Protein AF-A0A2E5NYX7-F1 (afdb_monomer)

Radius of gyration: 18.57 Å; Cα contacts (8 Å, |Δi|>4): 193; chains: 1; bounding box: 49×60×39 Å

Structure (mmCIF, N/CA/C/O backbone):
data_AF-A0A2E5NYX7-F1
#
_entry.id   AF-A0A2E5NYX7-F1
#
loop_
_atom_site.group_PDB
_atom_site.id
_atom_site.type_symbol
_atom_site.label_atom_id
_atom_site.label_alt_id
_atom_site.label_comp_id
_atom_site.label_asym_id
_atom_site.label_entity_id
_atom_site.label_seq_id
_atom_site.pdbx_PDB_ins_code
_atom_site.Cartn_x
_atom_site.Cartn_y
_atom_site.Cartn_z
_atom_site.occupancy
_atom_site.B_iso_or_equiv
_atom_site.auth_seq_id
_atom_site.auth_comp_id
_atom_site.auth_asym_id
_atom_site.auth_atom_id
_atom_site.pdbx_PDB_model_num
ATOM 1 N N . MET A 1 1 ? -31.883 47.131 -10.763 1.00 44.66 1 MET A N 1
ATOM 2 C CA . MET A 1 1 ? -31.649 45.804 -10.159 1.00 44.66 1 MET A CA 1
ATOM 3 C C . MET A 1 1 ? -31.490 44.806 -11.291 1.00 44.66 1 MET A C 1
ATOM 5 O O . MET A 1 1 ? -32.491 44.382 -11.846 1.00 44.66 1 MET A O 1
ATOM 9 N N . SER A 1 2 ? -30.258 44.496 -11.683 1.00 42.34 2 SER A N 1
ATOM 10 C CA . SER A 1 2 ? -29.951 43.404 -12.611 1.00 42.34 2 SER A CA 1
ATOM 11 C C . SER A 1 2 ? -28.979 42.483 -11.888 1.00 42.34 2 SER A C 1
ATOM 13 O O . SER A 1 2 ? -27.802 42.807 -11.749 1.00 42.34 2 SER A O 1
ATOM 15 N N . GLY A 1 3 ? -29.518 41.408 -11.312 1.00 51.62 3 GLY A N 1
ATOM 16 C CA . GLY A 1 3 ? -28.714 40.322 -10.773 1.00 51.62 3 GLY A CA 1
ATOM 17 C C . GLY A 1 3 ? -28.139 39.546 -11.947 1.00 51.62 3 GLY A C 1
ATOM 18 O O . GLY A 1 3 ? -28.889 38.924 -12.691 1.00 51.62 3 GLY A O 1
ATOM 19 N N . GLU A 1 4 ? -26.831 39.646 -12.151 1.00 54.66 4 GLU A N 1
ATOM 20 C CA . GLU A 1 4 ? -26.120 38.710 -13.010 1.00 54.66 4 GLU A CA 1
ATOM 21 C C . GLU A 1 4 ? -25.924 37.418 -12.219 1.00 54.66 4 GLU A C 1
ATOM 23 O O . GLU A 1 4 ? -25.146 37.353 -11.263 1.00 54.66 4 GLU A O 1
ATOM 28 N N . ASP A 1 5 ? -26.686 36.400 -12.606 1.00 57.78 5 ASP A N 1
ATOM 29 C CA . ASP A 1 5 ? -26.508 35.031 -12.153 1.00 57.78 5 ASP A CA 1
ATOM 30 C C . ASP A 1 5 ? -25.123 34.538 -12.596 1.00 57.78 5 ASP A C 1
ATOM 32 O O . ASP A 1 5 ? -24.892 34.183 -13.754 1.00 57.78 5 ASP A O 1
ATOM 36 N N . ASN A 1 6 ? -24.177 34.517 -11.656 1.00 55.84 6 ASN A N 1
ATOM 37 C CA . ASN A 1 6 ? -22.883 33.866 -11.827 1.00 55.84 6 ASN A CA 1
ATOM 38 C C . ASN A 1 6 ? -23.089 32.345 -11.887 1.00 55.84 6 ASN A C 1
ATOM 40 O O . ASN A 1 6 ? -23.011 31.641 -10.878 1.00 55.84 6 ASN A O 1
ATOM 44 N N . PHE A 1 7 ? -23.348 31.824 -13.085 1.00 60.72 7 PHE A N 1
ATOM 45 C CA . PHE A 1 7 ? -23.306 30.391 -13.346 1.00 60.72 7 PHE A CA 1
ATOM 46 C C . PHE A 1 7 ? -21.888 29.870 -13.076 1.00 60.72 7 PHE A C 1
ATOM 48 O O . PHE A 1 7 ? -20.930 30.232 -13.761 1.00 60.72 7 PHE A O 1
ATOM 55 N N . PHE A 1 8 ? -21.743 28.996 -12.077 1.00 58.84 8 PHE A N 1
ATOM 56 C CA . PHE A 1 8 ? -20.504 28.265 -11.826 1.00 58.84 8 PHE A CA 1
ATOM 57 C C . PHE A 1 8 ? -20.104 27.467 -13.076 1.00 58.84 8 PHE A C 1
ATOM 59 O O . PHE A 1 8 ? -20.693 26.432 -13.387 1.00 58.84 8 PHE A O 1
ATOM 66 N N . ASN A 1 9 ? -19.075 27.927 -13.788 1.00 68.94 9 ASN A N 1
ATOM 67 C CA . ASN A 1 9 ? -18.522 27.219 -14.937 1.00 68.94 9 ASN A CA 1
ATOM 68 C C . ASN A 1 9 ? -17.568 26.110 -14.460 1.00 68.94 9 ASN A C 1
ATOM 70 O O . ASN A 1 9 ? -16.346 26.276 -14.424 1.00 68.94 9 ASN A O 1
ATOM 74 N N . ILE A 1 10 ? -18.129 24.975 -14.037 1.00 70.12 10 ILE A N 1
ATOM 75 C CA . ILE A 1 10 ? -17.349 23.786 -13.675 1.00 70.12 10 ILE A CA 1
ATOM 76 C C . ILE A 1 10 ? -16.841 23.135 -14.969 1.00 70.12 10 ILE A C 1
ATOM 78 O O . ILE A 1 10 ? -17.494 22.275 -15.559 1.00 70.12 10 ILE A O 1
ATOM 82 N N . SER A 1 11 ? -15.657 23.547 -15.429 1.00 69.19 11 SER A N 1
ATOM 83 C CA . SER A 1 11 ? -14.972 22.869 -16.535 1.00 69.19 11 SER A CA 1
ATOM 84 C C . SER A 1 11 ? -14.330 21.565 -16.047 1.00 69.19 11 SER A C 1
ATOM 86 O O . SER A 1 11 ? -13.697 21.526 -14.990 1.00 69.19 11 SER A O 1
ATOM 88 N N . ARG A 1 12 ? -14.493 20.469 -16.801 1.00 66.94 12 ARG A N 1
ATOM 89 C CA . ARG A 1 12 ? -13.840 19.190 -16.484 1.00 66.94 12 ARG A CA 1
ATOM 90 C C . ARG A 1 12 ? -12.345 19.300 -16.816 1.00 66.94 12 ARG A C 1
ATOM 92 O O . ARG A 1 12 ? -12.016 19.442 -17.997 1.00 66.94 12 ARG A O 1
ATOM 99 N N . PRO A 1 13 ? -11.424 19.226 -15.839 1.00 74.31 13 PRO A N 1
ATOM 100 C CA . PRO A 1 13 ? -10.000 19.220 -16.145 1.00 74.31 13 PRO A CA 1
ATOM 101 C C . PRO A 1 13 ? -9.654 17.968 -16.962 1.00 74.31 13 PRO A C 1
ATOM 103 O O . PRO A 1 13 ? -10.176 16.883 -16.699 1.00 74.31 13 PRO A O 1
ATOM 106 N N . ARG A 1 14 ? -8.758 18.101 -17.950 1.00 76.31 14 ARG A N 1
ATOM 107 C CA . ARG A 1 14 ? -8.255 16.931 -18.686 1.00 76.31 14 ARG A CA 1
ATOM 108 C C . ARG A 1 14 ? -7.550 15.986 -17.707 1.00 76.31 14 ARG A C 1
ATOM 110 O O . ARG A 1 14 ? -6.737 16.468 -16.908 1.00 76.31 14 ARG A O 1
ATOM 117 N N . PRO A 1 15 ? -7.810 14.668 -17.773 1.00 76.88 15 PRO A N 1
ATOM 118 C CA . PRO A 1 15 ? -7.071 13.710 -16.968 1.00 76.88 15 PRO A CA 1
ATOM 119 C C . PRO A 1 15 ? -5.587 13.831 -17.317 1.00 76.88 15 PRO A C 1
ATOM 121 O O . PRO A 1 15 ? -5.202 13.795 -18.485 1.00 76.88 15 PRO A O 1
ATOM 124 N N . ARG A 1 16 ? -4.754 14.038 -16.298 1.00 82.62 16 ARG A N 1
ATOM 125 C CA . ARG A 1 16 ? -3.300 13.997 -16.456 1.00 82.62 16 ARG A CA 1
ATOM 126 C C . ARG A 1 16 ? -2.826 12.574 -16.187 1.00 82.62 16 ARG A C 1
ATOM 128 O O . ARG A 1 16 ? -3.374 11.953 -15.272 1.00 82.62 16 ARG A O 1
ATOM 135 N N . PRO A 1 17 ? -1.805 12.083 -16.907 1.00 84.62 17 PRO A N 1
ATOM 136 C CA . PRO A 1 17 ? -1.163 10.836 -16.532 1.00 84.62 17 PRO A CA 1
ATOM 137 C C . PRO A 1 17 ? -0.658 10.965 -15.092 1.00 84.62 17 PRO A C 1
ATOM 139 O O . PRO A 1 17 ? -0.047 11.969 -14.709 1.00 84.62 17 PRO A O 1
ATOM 142 N N . ARG A 1 18 ? -0.981 9.970 -14.272 1.00 90.19 18 ARG A N 1
ATOM 143 C CA . ARG A 1 18 ? -0.489 9.846 -12.903 1.00 90.19 18 ARG A CA 1
ATOM 144 C C . ARG A 1 18 ? 0.279 8.531 -12.816 1.00 90.19 18 ARG A C 1
ATOM 146 O O . ARG A 1 18 ? -0.224 7.537 -13.328 1.00 90.19 18 ARG A O 1
ATOM 153 N N . PRO A 1 19 ? 1.431 8.497 -12.126 1.00 91.88 19 PRO A N 1
ATOM 154 C CA . PRO A 1 19 ? 2.166 7.254 -11.890 1.00 91.88 19 PRO A CA 1
ATOM 155 C C . PRO A 1 19 ? 1.507 6.398 -10.794 1.00 91.88 19 PRO A C 1
ATOM 157 O O . PRO A 1 19 ? 2.106 5.473 -10.261 1.00 91.88 19 PRO A O 1
ATOM 160 N N . TYR A 1 20 ? 0.287 6.754 -10.385 1.00 94.56 20 TYR A N 1
ATOM 161 C CA . TYR A 1 20 ? -0.469 6.045 -9.375 1.00 94.56 20 TYR A CA 1
ATOM 162 C C . TYR A 1 20 ? -1.963 6.105 -9.671 1.00 94.56 20 TYR A C 1
ATOM 164 O O . TYR A 1 20 ? -2.470 7.078 -10.236 1.00 94.56 20 TYR A O 1
ATOM 172 N N . MET A 1 21 ? -2.671 5.090 -9.197 1.00 94.94 21 MET A N 1
ATOM 173 C CA . MET A 1 21 ? -4.122 5.024 -9.167 1.00 94.94 21 MET A CA 1
ATOM 174 C C . MET A 1 21 ? -4.562 4.759 -7.732 1.00 94.94 21 MET A C 1
ATOM 176 O O . MET A 1 21 ? -4.041 3.864 -7.076 1.00 94.94 21 MET A O 1
ATOM 180 N N . ARG A 1 22 ? -5.518 5.550 -7.244 1.00 94.88 22 ARG A N 1
ATOM 181 C CA . ARG A 1 22 ? -6.065 5.441 -5.890 1.00 94.88 22 ARG A CA 1
ATOM 182 C C . ARG A 1 22 ? -7.522 5.006 -5.969 1.00 94.88 22 ARG A C 1
ATOM 184 O O . ARG A 1 22 ? -8.297 5.630 -6.690 1.00 94.88 22 ARG A O 1
ATOM 191 N N . VAL A 1 23 ? -7.887 4.002 -5.182 1.00 94.69 23 VAL A N 1
ATOM 192 C CA . VAL A 1 23 ? -9.260 3.513 -5.021 1.00 94.69 23 VAL A CA 1
ATOM 193 C C . VAL A 1 23 ? -9.600 3.511 -3.529 1.00 94.69 23 VAL A C 1
ATOM 195 O O . VAL A 1 23 ? -8.743 3.218 -2.700 1.00 94.69 23 VAL A O 1
ATOM 198 N N . GLY A 1 24 ? -10.824 3.891 -3.165 1.00 95.44 24 GLY A N 1
ATOM 199 C CA . GLY A 1 24 ? -11.256 3.899 -1.764 1.00 95.44 24 GLY A CA 1
ATOM 200 C C . GLY A 1 24 ? -11.388 2.481 -1.202 1.00 95.44 24 GLY A C 1
ATOM 201 O O . GLY A 1 24 ? -11.809 1.575 -1.916 1.00 95.44 24 GLY A O 1
ATOM 202 N N . LEU A 1 25 ? -11.058 2.301 0.077 1.00 94.81 25 LEU A N 1
ATOM 203 C CA . LEU A 1 25 ? -11.095 1.007 0.765 1.00 94.81 25 LEU A CA 1
ATOM 204 C C . LEU A 1 25 ? -12.193 0.998 1.837 1.00 94.81 25 LEU A C 1
ATOM 206 O O . LEU A 1 25 ? -11.919 0.997 3.032 1.00 94.81 25 LEU A O 1
ATOM 210 N N . GLY A 1 26 ? -13.451 1.102 1.398 1.00 89.62 26 GLY A N 1
ATOM 211 C CA . GLY A 1 26 ? -14.650 0.943 2.238 1.00 89.62 26 GLY A CA 1
ATOM 212 C C . GLY A 1 26 ? -14.922 2.030 3.291 1.00 89.62 26 GLY A C 1
ATOM 213 O O . GLY A 1 26 ? -16.054 2.150 3.751 1.00 89.62 26 GLY A O 1
ATOM 214 N N . ARG A 1 27 ? -13.933 2.858 3.648 1.00 94.06 27 ARG A N 1
ATOM 215 C CA . ARG A 1 27 ? -14.042 3.911 4.664 1.00 94.06 27 ARG A CA 1
ATOM 216 C C . ARG A 1 27 ? -13.296 5.174 4.251 1.00 94.06 27 ARG A C 1
ATOM 218 O O . ARG A 1 27 ? -12.228 5.120 3.641 1.00 94.06 27 ARG A O 1
ATOM 225 N N . THR A 1 28 ? -13.844 6.332 4.618 1.00 94.44 28 THR A N 1
ATOM 226 C CA . THR A 1 28 ? -13.197 7.632 4.401 1.00 94.44 28 THR A CA 1
ATOM 227 C C . THR A 1 28 ? -11.775 7.622 4.948 1.00 94.44 28 THR A C 1
ATOM 229 O O . THR A 1 28 ? -11.541 7.150 6.054 1.00 94.44 28 THR A O 1
ATOM 232 N N . HIS A 1 29 ? -10.847 8.185 4.174 1.00 96.38 29 HIS A N 1
ATOM 233 C CA . HIS A 1 29 ? -9.414 8.259 4.466 1.00 96.38 29 HIS A CA 1
ATOM 234 C C . HIS A 1 29 ? -8.599 6.971 4.321 1.00 96.38 29 HIS A C 1
ATOM 236 O O . HIS A 1 29 ? -7.373 7.057 4.424 1.00 96.38 29 HIS A O 1
ATOM 242 N N . PHE A 1 30 ? -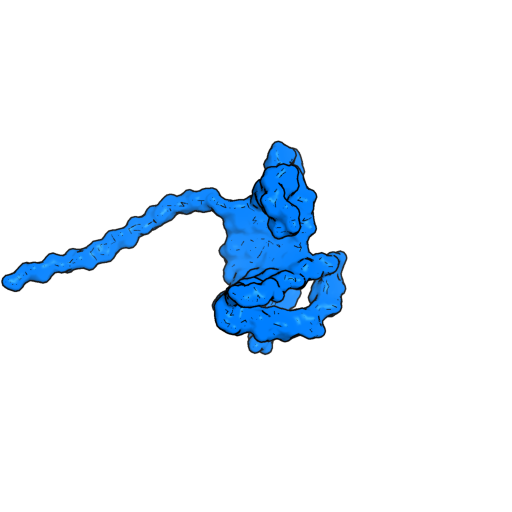9.226 5.848 3.975 1.00 97.75 30 PHE A N 1
ATOM 243 C CA . PHE A 1 30 ? -8.547 4.600 3.638 1.00 97.75 30 PHE A CA 1
ATOM 244 C C . PHE A 1 30 ? -8.589 4.379 2.134 1.00 97.75 30 PHE A C 1
ATOM 246 O O . PHE A 1 30 ? -9.642 4.473 1.498 1.00 97.75 30 PHE A O 1
ATOM 253 N N . ASN A 1 31 ? -7.431 4.105 1.547 1.00 97.75 31 ASN A N 1
ATOM 254 C CA . ASN A 1 31 ? -7.326 3.864 0.120 1.00 97.75 31 ASN A CA 1
ATOM 255 C C . ASN A 1 31 ? -6.386 2.709 -0.160 1.00 97.75 31 ASN A C 1
ATOM 257 O O . ASN A 1 31 ? -5.381 2.545 0.524 1.00 97.75 31 ASN A O 1
ATOM 261 N N . ILE A 1 32 ? -6.676 1.996 -1.235 1.00 97.50 32 ILE A N 1
ATOM 262 C CA . ILE A 1 32 ? -5.728 1.120 -1.891 1.00 97.50 32 ILE A CA 1
ATOM 263 C C . ILE A 1 32 ? -5.116 1.862 -3.084 1.00 97.50 32 ILE A C 1
ATOM 265 O O . ILE A 1 32 ? -5.811 2.566 -3.827 1.00 97.50 32 ILE A O 1
ATOM 269 N N . VAL A 1 33 ? -3.796 1.790 -3.227 1.00 97.81 33 VAL A N 1
ATOM 270 C CA . VAL A 1 33 ? -3.034 2.582 -4.191 1.00 97.81 33 VAL A CA 1
ATOM 271 C C . VAL A 1 33 ? -2.113 1.674 -4.988 1.00 97.81 33 VAL A C 1
ATOM 273 O O . VAL A 1 33 ? -1.241 1.006 -4.441 1.00 97.81 33 VAL A O 1
ATOM 276 N N . ALA A 1 34 ? -2.309 1.694 -6.299 1.00 97.38 34 ALA A N 1
ATOM 277 C CA . ALA A 1 34 ? -1.415 1.106 -7.279 1.00 97.38 34 ALA A CA 1
ATOM 278 C C . ALA A 1 34 ? -0.392 2.169 -7.693 1.00 97.38 34 ALA A C 1
ATOM 280 O O . ALA A 1 34 ? -0.800 3.278 -8.045 1.00 97.38 34 ALA A O 1
ATOM 281 N N . VAL A 1 35 ? 0.903 1.868 -7.669 1.00 96.94 35 VAL A N 1
ATOM 282 C CA . VAL A 1 35 ? 1.967 2.802 -8.069 1.00 96.94 35 VAL A CA 1
ATOM 283 C C . VAL A 1 35 ? 2.902 2.121 -9.063 1.00 96.94 35 VAL A C 1
ATOM 285 O O . VAL A 1 35 ? 3.378 1.019 -8.808 1.00 96.94 35 VAL A O 1
ATOM 288 N N . ALA A 1 36 ? 3.181 2.805 -10.169 1.00 95.50 36 ALA A N 1
ATOM 289 C CA . ALA A 1 36 ? 4.223 2.474 -11.134 1.00 95.50 36 ALA A CA 1
ATOM 290 C C . ALA A 1 36 ? 4.931 3.783 -11.514 1.00 95.50 36 ALA A C 1
ATOM 292 O O . ALA A 1 36 ? 4.354 4.642 -12.186 1.00 95.50 36 ALA A O 1
ATOM 293 N N . THR A 1 37 ? 6.147 3.990 -11.011 1.00 94.38 37 THR A N 1
ATOM 294 C CA . THR A 1 37 ? 6.851 5.279 -11.091 1.00 94.38 37 THR A CA 1
ATOM 295 C C . THR A 1 37 ? 8.321 5.099 -11.447 1.00 94.38 37 THR A C 1
ATOM 297 O O . THR A 1 37 ? 8.947 4.132 -11.039 1.00 94.38 37 THR A O 1
ATOM 300 N N . PHE A 1 38 ? 8.893 6.068 -12.162 1.00 92.50 38 PHE A N 1
ATOM 301 C CA . PHE A 1 38 ? 10.329 6.116 -12.463 1.00 92.50 38 PHE A CA 1
ATOM 302 C C . PHE A 1 38 ? 11.191 6.516 -11.254 1.00 92.50 38 PHE A C 1
ATOM 304 O O . PHE A 1 38 ? 12.406 6.416 -11.312 1.00 92.50 38 PHE A O 1
ATOM 311 N N . MET A 1 39 ? 10.577 7.016 -10.181 1.00 88.94 39 MET A N 1
ATOM 312 C CA . MET A 1 39 ? 11.278 7.427 -8.963 1.00 88.94 39 MET A CA 1
ATOM 313 C C . MET A 1 39 ? 11.231 6.325 -7.907 1.00 88.94 39 MET A C 1
ATOM 315 O O . MET A 1 39 ? 10.148 5.928 -7.481 1.00 88.94 39 MET A O 1
ATOM 319 N N . ASP A 1 40 ? 12.394 5.942 -7.404 1.00 86.69 40 ASP A N 1
ATOM 320 C CA . ASP A 1 40 ? 12.539 5.098 -6.231 1.00 86.69 40 ASP A CA 1
ATOM 321 C C . ASP A 1 40 ? 12.257 5.898 -4.958 1.00 86.69 40 ASP A C 1
ATOM 323 O O . ASP A 1 40 ? 12.973 6.843 -4.637 1.00 86.69 40 ASP A O 1
ATOM 327 N N . SER A 1 41 ? 11.230 5.521 -4.202 1.00 84.44 41 SER A N 1
ATOM 328 C CA . SER A 1 41 ? 10.885 6.234 -2.970 1.00 84.44 41 SER A CA 1
ATOM 329 C C . SER A 1 41 ? 11.781 5.929 -1.764 1.00 84.44 41 SER A C 1
ATOM 331 O O . SER A 1 41 ? 11.702 6.659 -0.780 1.00 84.44 41 SER A O 1
ATOM 333 N N . LEU A 1 42 ? 12.621 4.887 -1.817 1.00 82.50 42 LEU A N 1
ATOM 334 C CA . LEU A 1 42 ? 13.605 4.593 -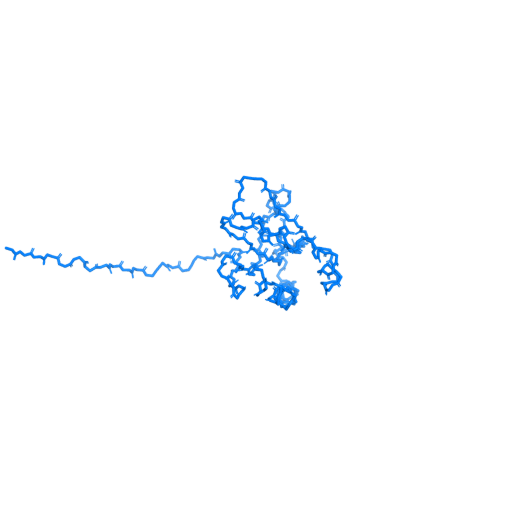0.767 1.00 82.50 42 LEU A CA 1
ATOM 335 C C . LEU A 1 42 ? 14.905 5.365 -0.973 1.00 82.50 42 LEU A C 1
ATOM 337 O O . LEU A 1 42 ? 15.524 5.797 -0.005 1.00 82.50 42 LEU A O 1
ATOM 341 N N . THR A 1 43 ? 15.331 5.504 -2.227 1.00 83.19 43 THR A N 1
ATOM 342 C CA . THR A 1 43 ? 16.624 6.114 -2.567 1.00 83.19 43 THR A CA 1
ATOM 343 C C . THR A 1 43 ? 16.494 7.530 -3.129 1.00 83.19 43 THR A C 1
ATOM 345 O O . THR A 1 43 ? 17.494 8.228 -3.253 1.00 83.19 43 THR A O 1
ATOM 348 N N . GLU A 1 44 ? 15.273 7.961 -3.454 1.00 82.31 44 GLU A N 1
ATOM 349 C CA . GLU A 1 44 ? 14.944 9.248 -4.084 1.00 82.31 44 GLU A CA 1
ATOM 350 C C . GLU A 1 44 ? 15.615 9.468 -5.457 1.00 82.31 44 GLU A C 1
ATOM 352 O O . GLU A 1 44 ? 15.686 10.591 -5.961 1.00 82.31 44 GLU A O 1
ATOM 357 N N . TYR A 1 45 ? 16.061 8.389 -6.113 1.00 82.25 45 TYR A N 1
ATOM 358 C CA . TYR A 1 45 ? 16.663 8.425 -7.448 1.00 82.25 45 TYR A CA 1
ATOM 359 C C . TYR A 1 45 ? 15.680 8.019 -8.552 1.00 82.25 45 TYR A C 1
ATOM 361 O O . TYR A 1 45 ? 14.858 7.123 -8.393 1.00 82.25 45 TYR A O 1
ATOM 369 N N . PHE A 1 46 ? 15.825 8.641 -9.725 1.00 83.94 46 PHE A N 1
ATOM 370 C CA . PHE A 1 46 ? 15.010 8.370 -10.921 1.00 83.94 46 PHE A CA 1
ATOM 371 C C . PHE A 1 46 ? 15.563 7.254 -11.828 1.00 83.94 46 PHE A C 1
ATOM 373 O O . PHE A 1 46 ? 15.029 7.009 -12.904 1.00 83.94 46 PHE A O 1
ATOM 380 N N . GLN A 1 47 ? 16.671 6.623 -11.432 1.00 78.38 47 GLN A N 1
ATOM 381 C CA . GLN A 1 47 ? 17.302 5.524 -12.179 1.00 78.38 47 GLN A CA 1
ATOM 382 C C . GLN A 1 47 ? 16.858 4.140 -11.687 1.00 78.38 47 GLN A C 1
ATOM 384 O O . GLN A 1 47 ? 17.178 3.135 -12.310 1.00 78.38 47 GLN A O 1
ATOM 389 N N . SER A 1 48 ? 16.138 4.093 -10.566 1.00 84.50 48 SER A N 1
ATOM 390 C CA . SER A 1 48 ? 15.530 2.889 -10.011 1.00 84.50 48 SER A CA 1
ATOM 391 C C . SER A 1 48 ? 14.026 3.120 -10.044 1.00 84.50 48 SER A C 1
ATOM 393 O O . SER A 1 48 ? 13.530 4.079 -9.457 1.00 84.50 48 SER A O 1
ATOM 395 N N . HIS A 1 49 ? 13.303 2.316 -10.816 1.00 93.50 49 HIS A N 1
ATOM 396 C CA . HIS A 1 49 ? 11.860 2.470 -10.925 1.00 93.50 49 HIS A CA 1
ATOM 397 C C . HIS A 1 49 ? 11.164 1.574 -9.913 1.00 93.50 49 HIS A C 1
ATOM 399 O O . HIS A 1 49 ? 11.716 0.588 -9.424 1.00 93.50 49 HIS A O 1
ATOM 405 N N . GLU A 1 50 ? 9.924 1.915 -9.606 1.00 94.56 50 GLU A N 1
ATOM 406 C CA . GLU A 1 50 ? 9.192 1.311 -8.513 1.00 94.56 50 GLU A CA 1
ATOM 407 C C . GLU A 1 50 ? 7.804 0.857 -8.953 1.00 94.56 50 GLU A C 1
ATOM 409 O O . GLU A 1 50 ? 7.022 1.631 -9.515 1.00 94.56 50 GLU A O 1
ATOM 414 N N . LEU A 1 51 ? 7.494 -0.392 -8.606 1.00 96.12 51 LEU A N 1
ATOM 415 C CA . LEU A 1 51 ? 6.152 -0.954 -8.590 1.00 96.12 51 LEU A CA 1
ATOM 416 C C . LEU A 1 51 ? 5.731 -1.138 -7.133 1.00 96.12 51 LEU A C 1
ATOM 418 O O . LEU A 1 51 ? 6.419 -1.828 -6.375 1.00 96.12 51 LEU A O 1
ATOM 422 N N . ARG A 1 52 ? 4.614 -0.533 -6.723 1.00 96.88 52 ARG A N 1
ATOM 423 C CA . ARG A 1 52 ? 4.162 -0.596 -5.329 1.00 96.88 52 ARG A CA 1
ATOM 424 C C . ARG A 1 52 ? 2.658 -0.805 -5.200 1.00 96.88 52 ARG A C 1
ATOM 426 O O . ARG A 1 52 ? 1.864 -0.094 -5.817 1.00 96.88 52 ARG A O 1
ATOM 433 N N . SER A 1 53 ? 2.298 -1.761 -4.345 1.00 97.81 53 SER A N 1
ATOM 434 C CA . SER A 1 53 ? 0.937 -1.962 -3.836 1.00 97.81 53 SER A CA 1
ATOM 435 C C . SER A 1 53 ? 0.863 -1.380 -2.433 1.00 97.81 53 SER A C 1
ATOM 437 O O . SER A 1 53 ? 1.686 -1.738 -1.596 1.00 97.81 53 SER A O 1
ATOM 439 N N . GLU A 1 54 ? -0.063 -0.460 -2.177 1.00 97.81 54 GLU A N 1
ATOM 440 C CA . GLU A 1 54 ? -0.081 0.324 -0.937 1.00 97.81 54 GLU A CA 1
ATOM 441 C C . GLU A 1 54 ? -1.492 0.437 -0.347 1.00 97.81 54 GLU A C 1
ATOM 443 O O . GLU A 1 54 ? -2.437 0.811 -1.039 1.00 97.81 54 GLU A O 1
ATOM 448 N N . ILE A 1 55 ? -1.613 0.212 0.962 1.00 98.25 55 ILE A N 1
ATOM 449 C CA . ILE A 1 55 ? -2.698 0.740 1.787 1.00 98.25 55 ILE A CA 1
ATOM 450 C C . ILE A 1 55 ? -2.277 2.111 2.304 1.00 98.25 55 ILE A C 1
ATOM 452 O O . ILE A 1 55 ? -1.236 2.268 2.943 1.00 98.25 55 ILE A O 1
ATOM 456 N N . GLN A 1 56 ? -3.096 3.118 2.026 1.00 97.81 56 GLN A N 1
ATOM 457 C CA . GLN A 1 56 ? -2.846 4.501 2.392 1.00 97.81 56 GLN A CA 1
ATOM 458 C C . GLN A 1 56 ? -3.910 5.003 3.361 1.00 97.81 56 GLN A C 1
ATOM 460 O O . GLN A 1 56 ? -5.091 5.093 3.011 1.00 97.81 56 GLN A O 1
ATOM 465 N N . LEU A 1 57 ? -3.455 5.412 4.544 1.00 97.94 57 LEU A N 1
ATOM 466 C CA . LEU A 1 57 ? 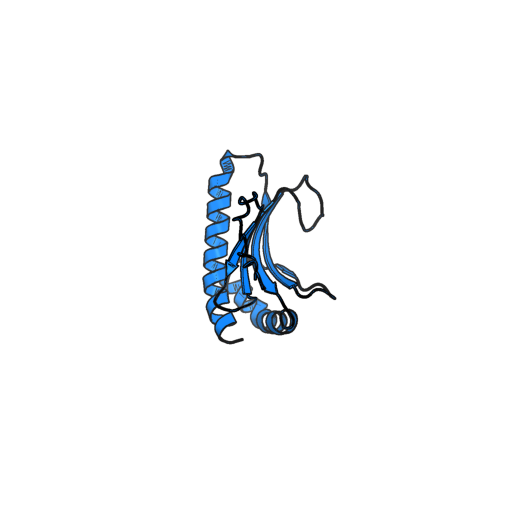-4.261 6.058 5.571 1.00 97.94 57 LEU A CA 1
ATOM 467 C C . LEU A 1 57 ? -3.968 7.557 5.561 1.00 97.94 57 LEU A C 1
ATOM 469 O O . LEU A 1 57 ? -2.820 7.979 5.409 1.00 97.94 57 LEU A O 1
ATOM 473 N N . THR A 1 58 ? -5.005 8.381 5.694 1.00 96.62 58 THR A N 1
ATOM 474 C CA . THR A 1 58 ? -4.886 9.848 5.657 1.00 96.62 58 THR A CA 1
ATOM 475 C C . THR A 1 58 ? -5.715 10.530 6.743 1.00 96.62 58 THR A C 1
ATOM 477 O O . THR A 1 58 ? -6.559 9.915 7.383 1.00 96.62 58 THR A O 1
ATOM 480 N N . GLY A 1 59 ? -5.479 11.822 6.955 1.00 95.12 59 GLY A N 1
ATOM 481 C CA . GLY A 1 59 ? -6.274 12.625 7.885 1.00 95.12 59 GLY A CA 1
ATOM 482 C C . GLY A 1 59 ? -5.814 12.514 9.338 1.00 95.12 59 GLY A C 1
ATOM 483 O O . GLY A 1 59 ? -4.766 11.946 9.636 1.00 95.12 59 GLY A O 1
ATOM 484 N N . ASN A 1 60 ? -6.592 13.115 10.239 1.00 94.19 60 ASN A N 1
ATOM 485 C CA . ASN A 1 6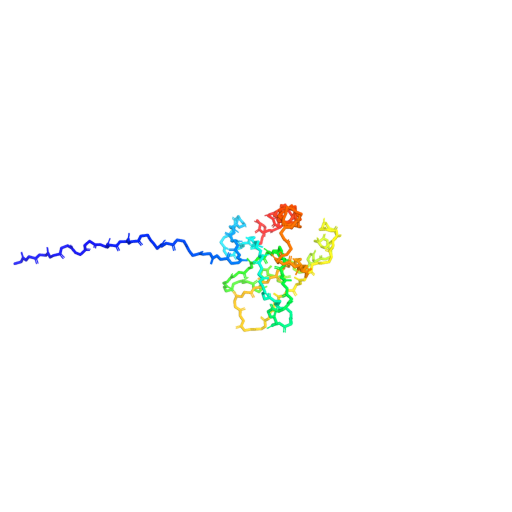0 ? -6.170 13.357 11.624 1.00 94.19 60 ASN A CA 1
ATOM 486 C C . ASN A 1 60 ? -6.025 12.072 12.451 1.00 94.19 60 ASN A C 1
ATOM 488 O O . ASN A 1 60 ? -5.210 12.035 13.361 1.00 94.19 60 ASN A O 1
ATOM 492 N N . TYR A 1 61 ? -6.771 11.024 12.099 1.00 94.00 61 TYR A N 1
ATOM 493 C CA . TYR A 1 61 ? -6.725 9.718 12.764 1.00 94.00 61 TYR A CA 1
ATOM 494 C C . TYR A 1 61 ? -5.850 8.703 12.014 1.00 94.00 61 TYR A C 1
ATOM 496 O O . TYR A 1 61 ? -5.953 7.506 12.264 1.00 94.00 61 TYR A O 1
ATOM 504 N N . ALA A 1 62 ? -5.035 9.133 11.039 1.00 95.81 62 ALA A N 1
ATOM 505 C CA . ALA A 1 62 ? -4.218 8.206 10.251 1.00 95.81 62 ALA A CA 1
ATOM 506 C C . ALA A 1 62 ? -3.258 7.400 11.131 1.00 95.81 62 ALA A C 1
ATOM 508 O O . ALA A 1 62 ? -3.134 6.199 10.923 1.00 95.81 62 ALA A O 1
ATOM 509 N N . ARG A 1 63 ? -2.628 8.059 12.112 1.00 95.56 63 ARG A N 1
ATOM 510 C CA . ARG A 1 63 ? -1.681 7.429 13.036 1.00 95.56 63 ARG A CA 1
ATOM 511 C C . ARG A 1 63 ? -2.379 6.449 13.971 1.00 95.56 63 ARG A C 1
ATOM 513 O O . ARG A 1 63 ? -2.037 5.283 13.941 1.00 95.56 63 ARG A O 1
ATOM 520 N N . ASP A 1 64 ? -3.420 6.880 14.680 1.00 95.50 64 ASP A N 1
ATOM 521 C CA . ASP A 1 64 ? -4.153 6.002 15.603 1.00 95.50 64 ASP A CA 1
ATOM 522 C C . ASP A 1 64 ? -4.692 4.738 14.905 1.00 95.50 64 ASP A C 1
ATOM 524 O O . ASP A 1 64 ? -4.628 3.639 15.447 1.00 95.50 64 ASP A O 1
ATOM 528 N N . ASN A 1 65 ? -5.208 4.877 13.678 1.00 96.38 65 ASN A N 1
ATOM 529 C CA . ASN A 1 65 ? -5.670 3.731 12.891 1.00 96.38 65 ASN A CA 1
ATOM 530 C C . ASN A 1 65 ? -4.517 2.861 12.377 1.00 96.38 65 ASN A C 1
ATOM 532 O O . ASN A 1 65 ? -4.686 1.654 12.242 1.00 96.38 65 ASN A O 1
ATOM 536 N N . PHE A 1 66 ? -3.374 3.465 12.053 1.00 97.31 66 PHE A N 1
ATOM 537 C CA . PHE A 1 66 ? -2.179 2.733 11.653 1.00 97.31 66 PHE A CA 1
ATOM 538 C C . PHE A 1 66 ? -1.640 1.903 12.817 1.00 97.31 66 PHE A C 1
ATOM 540 O O . PHE A 1 66 ? -1.393 0.720 12.626 1.00 97.31 66 PHE A O 1
ATOM 547 N N . ASP A 1 67 ? -1.541 2.491 14.009 1.00 96.38 67 ASP A N 1
ATOM 548 C CA . ASP A 1 67 ? -1.024 1.828 15.206 1.00 96.38 67 ASP A CA 1
ATOM 549 C C . ASP A 1 67 ? -1.897 0.608 15.563 1.00 96.38 67 ASP A C 1
ATOM 551 O O . ASP A 1 67 ? -1.378 -0.476 15.803 1.00 96.38 67 ASP A O 1
ATOM 555 N N . ARG A 1 68 ? -3.231 0.731 15.461 1.00 96.75 68 ARG A N 1
ATOM 556 C CA . ARG A 1 68 ? -4.163 -0.403 15.633 1.00 96.75 68 ARG A CA 1
ATOM 557 C C . ARG A 1 68 ? -3.978 -1.516 14.602 1.00 96.75 68 ARG A C 1
ATOM 559 O O . ARG A 1 68 ? -4.126 -2.683 14.933 1.00 96.75 68 ARG A O 1
ATOM 566 N N . LEU A 1 69 ? -3.693 -1.176 13.344 1.00 97.25 69 LEU A N 1
ATOM 567 C CA . LEU A 1 69 ? -3.380 -2.189 12.329 1.00 97.25 69 LEU A CA 1
ATOM 568 C C . LEU A 1 69 ? -2.019 -2.840 12.605 1.00 97.25 69 LEU A C 1
ATOM 570 O O . LEU A 1 69 ? -1.849 -4.028 12.348 1.00 97.25 69 LEU A O 1
ATOM 574 N N . GLU A 1 70 ? -1.059 -2.073 13.122 1.00 97.06 70 GLU A N 1
ATOM 575 C CA . GLU A 1 70 ? 0.290 -2.548 13.432 1.00 97.06 70 GLU A CA 1
ATOM 576 C C . GLU A 1 70 ? 0.306 -3.528 14.618 1.00 97.06 70 GLU A C 1
ATOM 578 O O . GLU A 1 70 ? 1.145 -4.427 14.647 1.00 97.06 70 GLU A O 1
ATOM 583 N N . GLU A 1 71 ? -0.666 -3.453 15.533 1.00 97.12 71 GLU A N 1
ATOM 584 C CA . GLU A 1 71 ? -0.886 -4.475 16.574 1.00 97.12 71 GLU A CA 1
ATOM 585 C C . GLU A 1 71 ? -1.139 -5.877 15.983 1.00 97.12 71 GLU A C 1
ATOM 587 O O . GLU A 1 71 ? -0.755 -6.882 16.582 1.00 97.12 71 GLU A O 1
ATOM 592 N N . GLU A 1 72 ? -1.724 -5.960 14.784 1.00 95.94 72 GLU A N 1
ATOM 593 C CA . GLU A 1 72 ? -1.974 -7.212 14.055 1.00 95.94 72 GLU A CA 1
ATOM 594 C C . GLU A 1 72 ? -0.904 -7.525 12.997 1.00 95.94 72 GLU A C 1
ATOM 596 O O . GLU A 1 72 ? -1.072 -8.450 12.197 1.00 95.94 72 GLU A O 1
ATOM 601 N N . ARG A 1 73 ? 0.209 -6.779 12.976 1.00 96.44 73 ARG A N 1
ATOM 602 C CA . ARG A 1 73 ? 1.223 -6.841 11.915 1.00 96.44 73 ARG A CA 1
ATOM 603 C C . ARG A 1 73 ? 1.660 -8.255 11.566 1.00 96.44 73 ARG A C 1
ATOM 605 O O . ARG A 1 73 ? 1.663 -8.600 10.392 1.00 96.44 73 ARG A O 1
ATOM 612 N N . GLN A 1 74 ? 2.005 -9.066 12.565 1.00 95.81 74 GLN A N 1
ATOM 613 C CA . GLN A 1 74 ? 2.481 -10.427 12.318 1.00 95.81 74 GLN A CA 1
ATOM 614 C C . GLN A 1 74 ? 1.432 -11.260 11.567 1.00 95.81 74 GLN A C 1
ATOM 616 O O . GLN A 1 74 ? 1.762 -11.903 10.577 1.00 95.81 74 GLN A O 1
ATOM 621 N N . GLY A 1 75 ? 0.166 -11.210 11.993 1.00 96.88 75 GLY A N 1
ATOM 622 C CA . GLY A 1 75 ? -0.912 -11.941 11.322 1.00 96.88 75 GLY A CA 1
ATOM 623 C C . GLY A 1 75 ? -1.170 -11.423 9.906 1.00 96.88 75 GLY A C 1
ATOM 624 O O . GLY A 1 75 ? -1.413 -12.206 8.993 1.00 96.88 75 GLY A O 1
ATOM 625 N N . ILE A 1 76 ? -1.055 -10.109 9.700 1.00 97.50 76 ILE A N 1
ATOM 626 C CA . ILE A 1 76 ? -1.198 -9.487 8.379 1.00 97.50 76 ILE A CA 1
ATOM 627 C C . ILE A 1 76 ? -0.053 -9.907 7.444 1.00 97.50 76 ILE A C 1
ATOM 629 O O . ILE A 1 76 ? -0.322 -10.270 6.299 1.00 97.50 76 ILE A O 1
ATOM 633 N N . ASP A 1 77 ? 1.197 -9.877 7.910 1.00 96.19 77 ASP A N 1
ATOM 634 C CA . ASP A 1 77 ? 2.374 -10.269 7.125 1.00 96.19 77 ASP A CA 1
ATOM 635 C C . ASP A 1 77 ? 2.303 -11.776 6.770 1.00 96.19 77 ASP A C 1
ATOM 637 O O . ASP A 1 77 ? 2.526 -12.160 5.619 1.00 96.19 77 ASP A O 1
ATOM 641 N N . GLU A 1 78 ? 1.867 -12.629 7.708 1.00 96.75 78 GLU A N 1
ATOM 642 C CA . GLU A 1 78 ? 1.622 -14.063 7.476 1.00 96.75 78 GLU A CA 1
ATOM 643 C C . GLU A 1 78 ? 0.496 -14.315 6.454 1.00 96.75 78 GLU A C 1
ATOM 645 O O . GLU A 1 78 ? 0.675 -15.099 5.517 1.00 96.75 78 GLU A O 1
ATOM 650 N N . GLU A 1 79 ? -0.651 -13.634 6.578 1.00 97.31 79 GLU A N 1
ATOM 651 C CA . GLU A 1 79 ? -1.752 -13.721 5.606 1.00 97.31 79 GLU A CA 1
ATOM 652 C C . GLU A 1 79 ? -1.309 -13.245 4.220 1.00 97.31 79 GLU A C 1
ATOM 654 O O . GLU A 1 79 ? -1.675 -13.842 3.198 1.00 97.31 79 GLU A O 1
ATOM 659 N N . MET A 1 80 ? -0.501 -12.184 4.167 1.00 96.88 80 MET A N 1
ATOM 660 C CA . MET A 1 80 ? 0.035 -11.640 2.927 1.00 96.88 80 MET A CA 1
ATOM 661 C C . MET A 1 80 ? 1.077 -12.570 2.292 1.00 96.88 80 MET A C 1
ATOM 663 O O . MET A 1 80 ? 1.125 -12.671 1.062 1.00 96.88 80 MET A O 1
ATOM 667 N N . GLY A 1 81 ? 1.804 -13.347 3.095 1.00 95.69 81 GLY A N 1
ATOM 668 C CA . GLY A 1 81 ? 2.828 -14.293 2.645 1.00 95.69 81 GLY A CA 1
ATOM 669 C C . GLY A 1 81 ? 4.139 -13.626 2.218 1.00 95.69 81 GLY A C 1
ATOM 670 O O . GLY A 1 81 ? 4.977 -14.277 1.597 1.00 95.69 81 GLY A O 1
ATOM 671 N N . GLU A 1 82 ? 4.299 -12.338 2.516 1.00 93.31 82 GLU A N 1
ATOM 672 C CA . GLU A 1 82 ? 5.511 -11.547 2.318 1.00 93.31 82 GLU A CA 1
ATOM 673 C C . GLU A 1 82 ? 5.510 -10.369 3.303 1.00 93.31 82 GLU A C 1
ATOM 675 O O . GLU A 1 82 ? 4.446 -9.873 3.681 1.00 93.31 82 GLU A O 1
ATOM 680 N N . ASP A 1 83 ? 6.698 -9.919 3.708 1.00 93.56 83 ASP A N 1
ATOM 681 C CA . ASP A 1 83 ? 6.838 -8.846 4.693 1.00 93.56 83 ASP A CA 1
ATOM 682 C C . ASP A 1 83 ? 6.354 -7.505 4.129 1.00 93.56 83 ASP A C 1
ATOM 684 O O . ASP A 1 83 ? 6.853 -7.008 3.110 1.00 93.56 83 ASP A O 1
ATOM 688 N N . LEU A 1 84 ? 5.414 -6.868 4.829 1.00 97.25 84 LEU A N 1
ATOM 689 C CA . LEU A 1 84 ? 4.975 -5.524 4.488 1.00 97.25 84 LEU A CA 1
ATOM 690 C C . LEU A 1 84 ? 5.941 -4.475 5.045 1.00 97.25 84 LEU A C 1
ATOM 692 O O . LEU A 1 84 ? 6.490 -4.577 6.145 1.00 97.25 84 LEU A O 1
ATOM 696 N N . SER A 1 85 ? 6.098 -3.388 4.297 1.00 96.81 85 SER A N 1
ATOM 697 C CA . SER A 1 85 ? 6.741 -2.171 4.785 1.00 96.81 85 SER A CA 1
ATOM 698 C C . SER A 1 85 ? 5.714 -1.281 5.476 1.00 96.81 85 SER A C 1
ATOM 700 O O . SER A 1 85 ? 4.779 -0.785 4.846 1.00 96.81 85 SER A O 1
ATOM 702 N N . TRP A 1 86 ? 5.924 -1.048 6.768 1.00 97.12 86 TRP A N 1
ATOM 703 C CA . TRP A 1 86 ? 5.087 -0.220 7.634 1.00 97.12 86 TRP A CA 1
ATOM 704 C C . TRP A 1 86 ? 5.733 1.162 7.780 1.00 97.12 86 TRP A C 1
ATOM 706 O O . TRP A 1 86 ? 6.814 1.301 8.348 1.00 97.12 86 TRP A O 1
ATOM 716 N N . TYR A 1 87 ? 5.111 2.193 7.205 1.00 95.50 87 TYR A N 1
ATOM 717 C CA . TYR A 1 87 ? 5.686 3.533 7.092 1.00 95.50 87 TYR A CA 1
ATOM 718 C C . TYR A 1 87 ? 4.777 4.605 7.702 1.00 95.50 87 TYR A C 1
ATOM 720 O O . TYR A 1 87 ? 3.767 5.015 7.118 1.00 95.50 87 TYR A O 1
ATOM 728 N N . ASN A 1 88 ? 5.194 5.102 8.866 1.00 94.44 88 ASN A N 1
ATOM 729 C CA . ASN A 1 88 ? 4.506 6.119 9.663 1.00 94.44 88 ASN A CA 1
ATOM 730 C C . ASN A 1 88 ? 5.488 7.233 10.084 1.00 94.44 88 ASN A C 1
ATOM 732 O O . ASN A 1 88 ? 5.935 7.278 11.230 1.00 94.44 88 ASN A O 1
ATOM 736 N N . PRO A 1 89 ? 5.902 8.117 9.159 1.00 90.88 89 PRO A N 1
ATOM 737 C CA . PRO A 1 89 ? 6.839 9.189 9.484 1.00 90.88 89 PRO A CA 1
ATOM 738 C C . PRO A 1 89 ? 6.214 10.239 10.429 1.00 90.88 89 PRO A C 1
ATOM 740 O O . PRO A 1 89 ? 4.999 10.483 10.403 1.00 90.88 89 PRO A O 1
ATOM 743 N N . PRO A 1 90 ? 7.030 10.911 11.264 1.00 88.69 90 PRO A N 1
ATOM 744 C CA . PRO A 1 90 ? 6.544 11.960 12.149 1.00 88.69 90 PRO A CA 1
ATOM 745 C C . PRO A 1 90 ? 6.033 13.171 11.351 1.00 88.69 90 PRO A C 1
ATOM 747 O O . PRO A 1 90 ? 6.467 13.436 10.233 1.00 88.69 90 PRO A O 1
ATOM 750 N N . ASN A 1 91 ? 5.132 13.946 11.960 1.00 85.88 91 ASN A N 1
ATOM 751 C CA . ASN A 1 91 ? 4.650 15.239 11.449 1.00 85.88 91 ASN A CA 1
ATO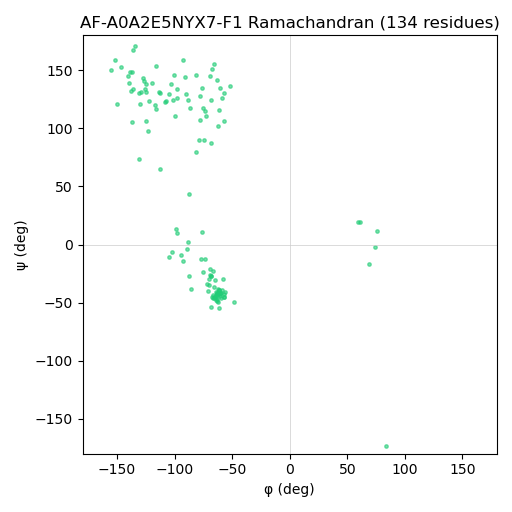M 752 C C . ASN A 1 91 ? 3.933 15.233 10.084 1.00 85.88 91 ASN A C 1
ATOM 754 O O . ASN A 1 91 ? 3.783 16.291 9.474 1.00 85.88 91 ASN A O 1
ATOM 758 N N . VAL A 1 92 ? 3.438 14.085 9.611 1.00 89.06 92 VAL A N 1
ATOM 759 C CA . VAL A 1 92 ? 2.556 14.027 8.436 1.00 89.06 92 VAL A CA 1
ATOM 760 C C . VAL A 1 92 ? 1.273 13.258 8.739 1.00 89.06 92 VAL A C 1
ATOM 762 O O . VAL A 1 92 ? 1.278 12.236 9.416 1.00 89.06 92 VAL A O 1
ATOM 765 N N . ASN A 1 93 ? 0.161 13.718 8.165 1.00 90.69 93 ASN A N 1
ATOM 766 C CA . ASN A 1 93 ? -1.158 13.086 8.309 1.00 90.69 93 ASN A CA 1
ATOM 767 C C . ASN A 1 93 ? -1.372 11.995 7.248 1.00 90.69 93 ASN A C 1
ATOM 769 O O . ASN A 1 93 ? -2.403 11.961 6.564 1.00 90.69 93 ASN A O 1
ATOM 773 N N . ARG A 1 94 ? -0.341 11.174 7.019 1.00 94.44 94 ARG A N 1
ATOM 774 C CA . ARG A 1 94 ? -0.361 10.087 6.040 1.00 94.44 94 ARG A CA 1
ATOM 775 C C . ARG A 1 94 ? 0.548 8.946 6.474 1.00 94.44 94 ARG A C 1
ATOM 777 O O . ARG A 1 94 ? 1.761 9.126 6.525 1.00 94.44 94 ARG A O 1
ATOM 784 N N . CYS A 1 95 ? -0.042 7.771 6.627 1.00 96.94 95 CYS A N 1
ATOM 785 C CA . CYS A 1 95 ? 0.662 6.524 6.905 1.00 96.94 95 CYS A CA 1
ATOM 786 C C . CYS A 1 95 ? 0.462 5.567 5.724 1.00 96.94 95 CYS A C 1
ATOM 788 O O . CYS A 1 95 ? -0.503 5.702 4.959 1.00 96.94 95 CYS A O 1
ATOM 790 N N . ARG A 1 96 ? 1.403 4.644 5.527 1.00 96.94 96 ARG A N 1
ATOM 791 C CA . ARG A 1 96 ? 1.390 3.707 4.400 1.00 96.94 96 ARG A CA 1
ATOM 792 C C . ARG A 1 96 ? 1.821 2.327 4.862 1.00 96.94 96 ARG A C 1
ATOM 794 O O . ARG A 1 96 ? 2.789 2.215 5.604 1.00 96.94 96 ARG A O 1
ATOM 801 N N . ILE A 1 97 ? 1.147 1.306 4.360 1.00 98.12 97 ILE A N 1
ATOM 802 C CA . ILE A 1 97 ? 1.548 -0.095 4.490 1.00 98.12 97 ILE A CA 1
ATOM 803 C C . ILE A 1 97 ? 1.677 -0.623 3.068 1.00 98.12 97 ILE A C 1
ATOM 805 O O . ILE A 1 97 ? 0.740 -0.454 2.286 1.00 98.12 97 ILE A O 1
ATOM 809 N N . TYR A 1 98 ? 2.827 -1.162 2.673 1.00 97.75 98 TYR A N 1
ATOM 810 C CA . TYR A 1 98 ? 3.057 -1.448 1.257 1.00 97.75 98 TYR A CA 1
ATOM 811 C C . TYR A 1 98 ? 4.017 -2.597 0.972 1.00 97.75 98 TYR A C 1
ATOM 813 O O . TYR A 1 98 ? 4.883 -2.924 1.776 1.00 97.75 98 TYR A O 1
ATOM 821 N N . ILE A 1 99 ? 3.895 -3.134 -0.243 1.00 96.75 99 ILE A N 1
ATOM 822 C CA . ILE A 1 99 ? 4.873 -4.024 -0.875 1.00 96.75 99 ILE A CA 1
ATOM 823 C C . ILE A 1 99 ? 5.476 -3.282 -2.051 1.00 96.75 99 ILE A C 1
ATOM 825 O O . ILE A 1 99 ? 4.747 -2.727 -2.879 1.00 96.75 99 ILE A O 1
ATOM 829 N N . ARG A 1 100 ? 6.804 -3.281 -2.119 1.00 94.50 100 ARG A N 1
ATOM 830 C CA . ARG A 1 100 ? 7.580 -2.531 -3.100 1.00 94.50 100 ARG A CA 1
ATOM 831 C C . ARG A 1 100 ? 8.534 -3.457 -3.842 1.00 94.50 100 ARG A C 1
ATOM 833 O O . ARG A 1 100 ? 9.293 -4.189 -3.215 1.00 94.50 100 ARG A O 1
ATOM 840 N N . HIS A 1 101 ? 8.578 -3.323 -5.163 1.00 93.56 101 HIS A N 1
ATOM 841 C CA . HIS A 1 101 ? 9.590 -3.954 -6.003 1.00 93.56 101 HIS A CA 1
ATOM 842 C C . HIS A 1 101 ? 10.309 -2.910 -6.850 1.00 93.56 101 HIS A C 1
ATOM 844 O O . HIS A 1 101 ? 9.680 -2.009 -7.411 1.00 93.56 101 HIS A O 1
ATOM 850 N N . THR A 1 102 ? 11.627 -3.061 -6.956 1.00 93.75 102 THR A N 1
ATOM 851 C CA . THR A 1 102 ? 12.414 -2.351 -7.963 1.00 93.75 102 THR A CA 1
ATOM 852 C C . THR A 1 102 ? 12.221 -3.052 -9.305 1.00 93.75 102 THR A C 1
ATOM 854 O O . THR A 1 102 ? 12.379 -4.270 -9.386 1.00 93.75 102 THR A O 1
ATOM 857 N N . ILE A 1 103 ? 11.859 -2.297 -10.338 1.00 93.81 103 ILE A N 1
ATOM 858 C CA . ILE A 1 103 ? 11.589 -2.809 -11.689 1.00 93.81 103 ILE A CA 1
ATOM 859 C C . ILE A 1 103 ? 12.266 -1.933 -12.748 1.00 93.81 103 ILE A C 1
ATOM 861 O O . ILE A 1 103 ? 12.742 -0.842 -12.435 1.00 93.81 103 ILE A O 1
ATOM 865 N N . ASP A 1 104 ? 12.267 -2.383 -14.003 1.00 93.06 104 ASP A N 1
ATOM 866 C CA . ASP A 1 104 ? 12.572 -1.535 -15.154 1.00 93.06 104 ASP A CA 1
ATOM 867 C C . ASP A 1 104 ? 11.280 -1.252 -15.931 1.00 93.06 104 ASP A C 1
ATOM 869 O O . ASP A 1 104 ? 10.584 -2.158 -16.357 1.00 93.06 104 ASP A O 1
ATOM 873 N N . LEU A 1 105 ? 10.948 0.023 -16.120 1.00 93.50 105 LEU A N 1
ATOM 874 C CA . LEU A 1 105 ? 9.721 0.448 -16.801 1.00 93.50 105 LEU A CA 1
ATOM 875 C C . LEU A 1 105 ? 9.970 0.671 -18.293 1.00 93.50 105 LEU A C 1
ATOM 877 O O . LEU A 1 105 ? 9.004 0.771 -19.050 1.00 93.50 105 LEU A O 1
ATOM 881 N N . TYR A 1 106 ? 11.238 0.748 -18.712 1.00 94.44 106 TYR A N 1
ATOM 882 C CA . TYR A 1 106 ? 11.611 0.774 -20.122 1.00 94.44 106 TYR A CA 1
ATOM 883 C C . TYR A 1 106 ? 11.494 -0.611 -20.760 1.00 94.44 106 TYR A C 1
ATOM 885 O O . TYR A 1 106 ? 11.293 -0.700 -21.970 1.00 94.44 106 TYR A O 1
ATOM 893 N N . ASP A 1 107 ? 11.559 -1.671 -19.955 1.00 93.81 107 ASP A N 1
ATOM 894 C CA . ASP A 1 107 ? 11.326 -3.039 -20.396 1.00 93.81 107 ASP A CA 1
ATOM 895 C C . ASP A 1 107 ? 9.822 -3.325 -20.528 1.00 93.81 107 ASP A C 1
ATOM 897 O O . ASP A 1 107 ? 9.131 -3.742 -19.591 1.00 93.81 107 ASP A O 1
ATOM 901 N N . THR A 1 108 ? 9.298 -3.063 -21.725 1.00 93.81 108 THR A N 1
ATOM 902 C CA . THR A 1 108 ? 7.882 -3.255 -22.047 1.00 93.81 108 THR A CA 1
ATOM 903 C C . THR A 1 108 ? 7.459 -4.717 -22.096 1.00 93.81 108 THR A C 1
ATOM 905 O O . THR A 1 108 ? 6.271 -5.001 -21.935 1.00 93.81 108 THR A O 1
ATOM 908 N N . ASP A 1 109 ? 8.396 -5.648 -22.283 1.00 97.00 109 ASP A N 1
ATOM 909 C CA . ASP A 1 109 ? 8.080 -7.074 -22.395 1.00 97.00 109 ASP A CA 1
ATOM 910 C C . ASP A 1 109 ? 7.586 -7.631 -21.051 1.00 97.00 109 ASP A C 1
ATOM 912 O O . ASP A 1 109 ? 6.748 -8.535 -21.006 1.00 97.00 109 ASP A O 1
ATOM 916 N N . ASN A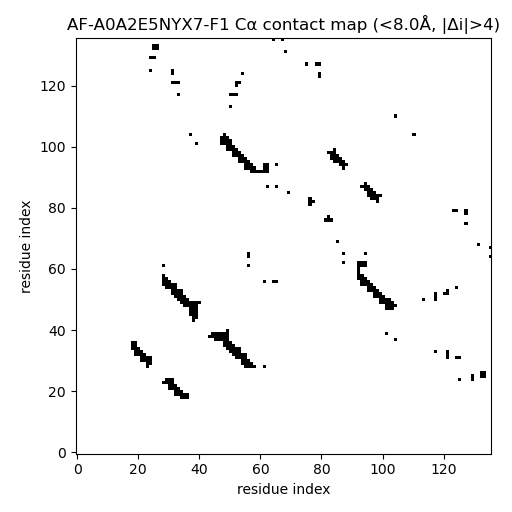 1 110 ? 8.020 -7.018 -19.946 1.00 95.69 110 ASN A N 1
ATO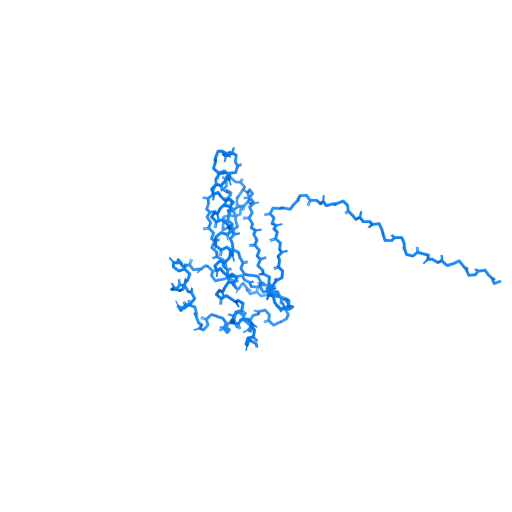M 917 C CA . A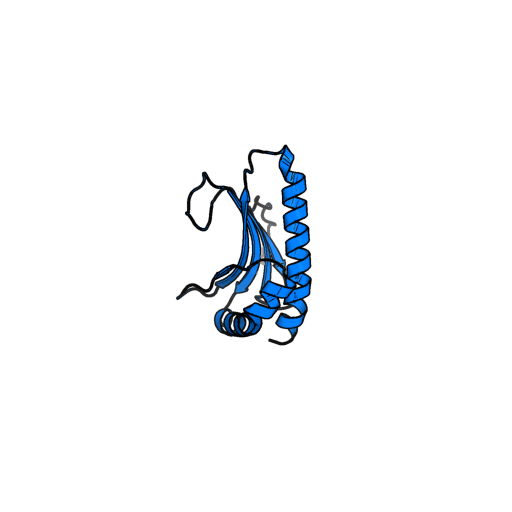SN A 1 110 ? 7.612 -7.379 -18.592 1.00 95.69 110 ASN A CA 1
ATOM 918 C C . ASN A 1 110 ? 6.353 -6.654 -18.086 1.00 95.69 110 ASN A C 1
ATOM 920 O O . ASN A 1 110 ? 5.847 -6.977 -17.008 1.00 95.69 110 ASN A O 1
ATOM 924 N N . TRP A 1 111 ? 5.780 -5.712 -18.844 1.00 95.62 111 TRP A N 1
ATOM 925 C CA . TRP A 1 111 ? 4.640 -4.914 -18.370 1.00 95.62 111 TRP A CA 1
ATOM 926 C C . TRP A 1 111 ? 3.425 -5.754 -17.981 1.00 95.62 111 TRP A C 1
ATOM 928 O O . TRP A 1 111 ? 2.760 -5.452 -16.987 1.00 95.62 111 TRP A O 1
ATOM 938 N N . LEU A 1 112 ? 3.128 -6.813 -18.739 1.00 96.69 112 LEU A N 1
ATOM 939 C CA . LEU A 1 112 ? 1.999 -7.689 -18.425 1.00 96.69 112 LEU A CA 1
ATOM 940 C C . LEU A 1 112 ? 2.178 -8.359 -17.057 1.00 96.69 112 LEU A C 1
ATOM 942 O O . LEU A 1 112 ? 1.219 -8.468 -16.293 1.00 96.69 112 LEU A O 1
ATOM 946 N N . GLU A 1 113 ? 3.406 -8.759 -16.737 1.00 96.69 113 GLU A N 1
ATOM 947 C CA . GLU A 1 113 ? 3.740 -9.371 -15.456 1.00 96.69 113 GLU A CA 1
ATOM 948 C C . GLU A 1 113 ? 3.684 -8.349 -14.316 1.00 96.69 113 GLU A C 1
ATOM 950 O O . GLU A 1 113 ? 3.124 -8.634 -13.259 1.00 96.69 113 GLU A O 1
ATOM 955 N N . TYR A 1 114 ? 4.150 -7.117 -14.541 1.00 96.12 114 TYR A N 1
ATOM 956 C CA . TYR A 1 114 ? 4.016 -6.037 -13.560 1.00 96.12 114 TYR A CA 1
ATOM 957 C C . TYR A 1 114 ? 2.553 -5.732 -13.247 1.00 96.12 114 TYR A C 1
ATOM 959 O O . TYR A 1 114 ? 2.179 -5.623 -12.080 1.00 96.12 114 TYR A O 1
ATOM 967 N N . HIS A 1 115 ? 1.700 -5.649 -14.270 1.00 94.88 115 HIS A N 1
ATOM 968 C CA . HIS A 1 115 ? 0.266 -5.452 -14.083 1.00 94.88 115 HIS A CA 1
ATOM 969 C C . HIS A 1 115 ? -0.388 -6.609 -13.326 1.00 94.88 115 HIS A C 1
ATOM 971 O O . HIS A 1 115 ? -1.200 -6.359 -12.432 1.00 94.88 115 HIS A O 1
ATOM 977 N N . ARG A 1 116 ? -0.031 -7.856 -13.655 1.00 97.00 116 ARG A N 1
ATOM 978 C CA . ARG A 1 116 ? -0.534 -9.049 -12.964 1.00 97.00 116 ARG A CA 1
ATOM 979 C C . ARG A 1 116 ? -0.134 -9.036 -11.491 1.00 97.00 116 ARG A C 1
ATOM 981 O O . ARG A 1 116 ? -1.012 -9.046 -10.634 1.00 97.00 116 ARG A O 1
ATOM 988 N N . SER A 1 117 ? 1.161 -8.905 -11.214 1.00 95.56 117 SER A N 1
ATOM 989 C CA . SER A 1 117 ? 1.722 -8.861 -9.860 1.00 95.56 117 SER A CA 1
ATOM 990 C C . SER A 1 117 ? 1.102 -7.739 -9.022 1.00 95.56 117 SER A C 1
ATOM 992 O O . SER A 1 117 ? 0.711 -7.952 -7.874 1.00 95.56 117 SER A O 1
ATOM 994 N N . LEU A 1 118 ? 0.927 -6.550 -9.611 1.00 96.06 118 LEU A N 1
ATOM 995 C CA . LEU A 1 118 ? 0.265 -5.421 -8.962 1.00 96.06 118 LEU A CA 1
ATOM 996 C C . LEU A 1 118 ? -1.208 -5.736 -8.658 1.00 96.06 118 LEU A C 1
ATOM 998 O O . LEU A 1 118 ? -1.664 -5.527 -7.538 1.00 96.06 118 LEU A O 1
ATOM 1002 N N . SER A 1 119 ? -1.957 -6.275 -9.623 1.00 96.31 119 SER A N 1
ATOM 1003 C CA . SER A 1 119 ? -3.369 -6.621 -9.423 1.00 96.31 119 SER A CA 1
ATOM 1004 C C . SER A 1 119 ? -3.562 -7.705 -8.364 1.00 96.31 119 SER A C 1
ATOM 1006 O O . SER A 1 119 ? -4.485 -7.604 -7.559 1.00 96.31 119 SER A O 1
ATOM 1008 N N . GLU A 1 120 ? -2.731 -8.744 -8.363 1.00 97.31 120 GLU A N 1
ATOM 1009 C CA . GLU A 1 120 ? -2.811 -9.848 -7.404 1.00 97.31 120 GLU A CA 1
ATOM 1010 C C . GLU A 1 120 ? -2.559 -9.352 -5.980 1.00 97.31 120 GLU A C 1
ATOM 1012 O O . GLU A 1 120 ? -3.375 -9.596 -5.086 1.00 97.31 120 GLU A O 1
ATOM 1017 N N . LYS A 1 121 ? -1.493 -8.567 -5.786 1.00 97.25 121 LYS A N 1
ATOM 1018 C CA . LYS A 1 121 ? -1.161 -7.978 -4.485 1.00 97.25 121 LYS A CA 1
ATOM 1019 C C . LYS A 1 121 ? -2.236 -7.019 -3.998 1.00 97.25 121 LYS A C 1
ATOM 1021 O O . LYS A 1 121 ? -2.650 -7.113 -2.847 1.00 97.25 121 LYS A O 1
ATOM 1026 N N . LEU A 1 122 ? -2.748 -6.142 -4.862 1.00 97.56 122 LEU A N 1
ATOM 1027 C CA . LEU A 1 122 ? -3.823 -5.220 -4.489 1.00 97.56 122 LEU A CA 1
ATOM 1028 C C . LEU A 1 122 ? -5.111 -5.969 -4.122 1.00 97.56 122 LEU A C 1
ATOM 1030 O O . LEU A 1 122 ? -5.754 -5.628 -3.135 1.00 97.56 122 LEU A O 1
ATOM 1034 N N . ASN A 1 123 ? -5.484 -7.014 -4.863 1.00 97.19 123 ASN A N 1
ATOM 1035 C CA . ASN A 1 123 ? -6.659 -7.820 -4.525 1.00 97.19 123 ASN A CA 1
ATOM 1036 C C . ASN A 1 123 ? -6.497 -8.519 -3.171 1.00 97.19 123 ASN A C 1
ATOM 1038 O O . ASN A 1 123 ? -7.430 -8.525 -2.366 1.00 97.19 123 ASN A O 1
ATOM 1042 N N . LYS A 1 124 ? -5.308 -9.059 -2.892 1.00 97.56 124 LYS A N 1
ATOM 1043 C CA . LYS A 1 124 ? -5.013 -9.710 -1.615 1.00 97.56 124 LYS A CA 1
ATOM 1044 C C . LYS A 1 124 ? -5.000 -8.711 -0.454 1.00 97.56 124 LYS A C 1
ATOM 1046 O O . LYS A 1 124 ? -5.681 -8.932 0.544 1.00 97.56 124 LYS A O 1
ATOM 1051 N N . MET A 1 125 ? -4.352 -7.558 -0.625 1.00 97.62 125 MET A N 1
ATOM 1052 C CA . MET A 1 125 ? -4.420 -6.451 0.334 1.00 97.62 125 MET A CA 1
ATOM 1053 C C . MET A 1 125 ? -5.867 -6.005 0.576 1.00 97.62 125 MET A C 1
ATOM 1055 O O . MET A 1 125 ? -6.280 -5.833 1.717 1.00 97.62 125 MET A O 1
ATOM 1059 N N . HIS A 1 126 ? -6.675 -5.857 -0.474 1.00 97.06 126 HIS A N 1
ATOM 1060 C CA . HIS A 1 126 ? -8.082 -5.500 -0.320 1.00 97.06 126 HIS A CA 1
ATOM 1061 C C . HIS A 1 126 ? -8.825 -6.516 0.560 1.00 97.06 126 HIS A C 1
ATOM 1063 O O . HIS A 1 126 ? -9.561 -6.107 1.453 1.00 97.06 126 HIS A O 1
ATOM 1069 N N . GLN A 1 127 ? -8.628 -7.821 0.350 1.00 96.12 127 GLN A N 1
ATOM 1070 C CA . GLN A 1 127 ? -9.264 -8.866 1.162 1.00 96.12 127 GLN A CA 1
ATOM 1071 C C . GLN A 1 127 ? -8.842 -8.790 2.638 1.00 96.12 127 GLN A C 1
ATOM 1073 O O . GLN A 1 127 ? -9.709 -8.747 3.511 1.00 96.12 127 GLN A O 1
ATOM 1078 N N . ILE A 1 128 ? -7.536 -8.704 2.903 1.00 96.56 128 ILE A N 1
ATOM 1079 C CA . ILE A 1 128 ? -6.955 -8.691 4.257 1.00 96.56 128 ILE A CA 1
ATOM 1080 C C . ILE A 1 128 ? -7.381 -7.439 5.037 1.00 96.56 128 ILE A C 1
ATOM 1082 O O . ILE A 1 128 ? -7.778 -7.526 6.201 1.00 96.56 128 ILE A O 1
ATOM 1086 N N . PHE A 1 129 ? -7.318 -6.266 4.400 1.00 97.31 129 PHE A N 1
ATOM 1087 C CA . PHE A 1 129 ? -7.532 -4.989 5.079 1.00 97.31 129 PHE A CA 1
ATOM 1088 C C . PHE A 1 129 ? -8.998 -4.553 5.129 1.00 97.31 129 PHE A C 1
ATOM 1090 O O . PHE A 1 129 ? -9.368 -3.853 6.068 1.00 97.31 129 PHE A O 1
ATOM 1097 N N . SER A 1 130 ? -9.856 -4.953 4.182 1.00 95.50 130 SER A N 1
ATOM 1098 C CA . SER A 1 130 ? -11.264 -4.511 4.188 1.00 95.50 130 SER A CA 1
ATOM 1099 C C . SER A 1 130 ? -12.002 -4.935 5.456 1.00 95.50 130 SER A C 1
ATOM 1101 O O . SER A 1 130 ? -12.738 -4.132 6.028 1.00 95.50 130 SER A O 1
ATOM 1103 N N . ALA A 1 131 ? -11.789 -6.174 5.915 1.00 92.06 131 ALA A N 1
ATOM 1104 C CA . ALA A 1 131 ? -12.426 -6.685 7.127 1.00 92.06 131 ALA A CA 1
ATOM 1105 C C . ALA A 1 131 ? -11.957 -5.925 8.378 1.00 92.06 131 ALA A C 1
ATOM 1107 O O . ALA A 1 131 ? -12.777 -5.500 9.186 1.00 92.06 131 ALA A O 1
ATOM 1108 N N . ARG A 1 132 ? -10.647 -5.681 8.486 1.00 95.06 132 ARG A N 1
ATOM 1109 C CA . ARG A 1 132 ? -10.022 -4.971 9.612 1.00 95.06 132 ARG A CA 1
ATOM 1110 C C . ARG A 1 132 ? -10.431 -3.504 9.668 1.00 95.06 132 ARG A C 1
ATOM 1112 O O . ARG A 1 132 ? -10.793 -2.987 10.715 1.00 95.06 132 ARG A O 1
ATOM 1119 N N . ILE A 1 133 ? -10.452 -2.826 8.521 1.00 95.44 133 ILE A N 1
ATOM 1120 C CA . ILE A 1 133 ? -10.821 -1.405 8.439 1.00 95.44 133 ILE A CA 1
ATOM 1121 C C . ILE A 1 133 ? -12.282 -1.167 8.829 1.00 95.44 133 ILE A C 1
ATOM 1123 O O . ILE A 1 133 ? -12.603 -0.098 9.357 1.00 95.44 133 ILE A O 1
ATOM 1127 N N . ALA A 1 134 ? -13.160 -2.145 8.591 1.00 92.69 134 ALA A N 1
ATOM 1128 C CA . ALA A 1 134 ? -14.564 -2.066 8.978 1.00 92.69 134 ALA A CA 1
ATO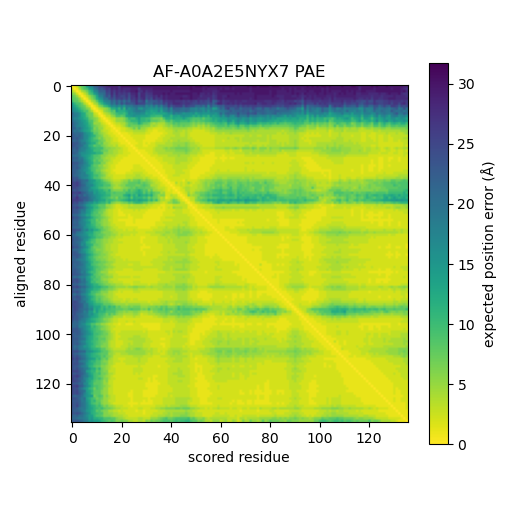M 1129 C C . ALA A 1 134 ? -14.770 -2.057 10.504 1.00 92.69 134 ALA A C 1
ATOM 1131 O O . ALA A 1 134 ? -15.800 -1.562 10.960 1.00 92.69 134 ALA A O 1
ATOM 1132 N N . THR A 1 135 ? -13.814 -2.571 11.285 1.00 90.94 135 THR A N 1
ATOM 1133 C CA . THR A 1 135 ? -13.901 -2.664 12.753 1.00 90.94 135 THR A CA 1
ATOM 1134 C C . THR A 1 135 ? -13.106 -1.592 13.502 1.00 90.94 135 THR A C 1
ATOM 1136 O O . THR A 1 135 ? -13.212 -1.517 14.724 1.00 90.94 135 THR A O 1
ATOM 1139 N N . LEU A 1 136 ? -12.316 -0.771 12.799 1.00 88.19 136 LEU A N 1
ATOM 1140 C CA . LEU A 1 136 ? -11.534 0.334 13.378 1.00 88.19 136 LEU A CA 1
ATOM 1141 C C . LEU A 1 136 ? -12.420 1.494 13.871 1.00 88.19 136 LEU A C 1
ATOM 1143 O O . LEU A 1 136 ? -12.065 2.136 14.881 1.00 88.19 136 LEU A O 1
#

pLDDT: mean 90.63, std 11.41, range [42.34, 98.25]

Solvent-accessible surface area (backbone atoms only — not comparable to full-atom values): 8042 Å² total; per-residue (Å²): 141,82,86,78,80,80,73,82,82,83,74,83,76,78,87,69,94,61,54,53,49,80,44,78,47,95,43,92,54,31,28,41,32,47,34,53,35,54,51,20,88,89,76,74,37,70,89,42,18,29,40,33,33,32,43,37,31,34,48,95,57,13,59,67,56,45,55,60,53,54,76,45,38,68,63,52,28,60,72,66,71,51,81,62,46,80,46,73,62,85,100,54,58,50,26,39,39,30,45,79,42,83,49,66,82,85,49,64,88,50,46,68,56,52,52,48,55,45,51,53,50,43,52,50,49,48,62,65,44,48,64,55,63,75,74,110

Secondary structure (DSSP, 8-state):
------------PPPPP-SEEEEE-SSTTEEEEEEEESS-TTT--TTSEEEEEEEEEESTTHHHHHHHHHTTHHHHHHHHTSPPEEE--TT-SEEEEEEEEEE-SS-GGGHHHHHHHHHHHHHHHHHHHHHHHHH-

Mean predicted aligned error: 6.26 Å

Sequence (136 aa):
MSGEDNFFNISRPRPRPRPYMRVGLGRTHFNIVAVATFMDSLTEYFQSHELRSEIQLTGNYARDNFDRLEEERQGIDEEMGEDLSWYNPPNVNRCRIYIRHTIDLYDTDNWLEYHRSLSEKLNKMHQIFSARIATL

Nearest PDB structures (foldseek):
  1k3e-assembly2_A  TM=5.646E-01  e=4.349E-01  Escherichia coli O157:H7
  3enc-assembly1_B  TM=4.546E-01  e=4.618E-01  Pyrococcus furiosus
  2jzx-assembly1_A  TM=4.771E-01  e=2.636E+00  Homo sapiens
  8dwz-assembly1_A  TM=4.344E-01  e=2.201E+00  Enterococcus
  4ddq-assembly1_B  TM=2.556E-01  e=1.137E+00  Bacillus subtilis

Foldseek 3Di:
DDDDPPDPPPDDDDDDDDQKDWDAQQDPQWIWMWGWALADPVVRDSPWTKTKTKIKGFDDCSVVLLVVVVVCQVVLCVLLVHHWDWADDPPHRMTMTMDMDTDDPVPPVCVVVSVVVNVVSNVSCSVSVSVVVVVD